Protein AF-A0A383C4D0-F1 (afdb_monomer)

Organism: NCBI:txid408172

Nearest PDB structures (foldseek):
  2gq2-assembly1_B  TM=6.199E-01  e=1.833E+00  Mycobacterium tuberculosis H37Rv

Foldseek 3Di:
DQDFDDDVVCVVVVNVVVVVVLQVVLVVQLVVCVVVVVPVVSVVSDDPRDDDDDDDDDDLLVLLVLQLVQLDQLHQQVSNVVSLVVLVVVCVPCVVCCVSNVNHDPDDDPNPNSNVVVVVVVVVVCVVVVNDPPDD

InterPro domains:
  IPR003669 Thymidylate synthase ThyX [PF02511] (4-96)
  IPR036098 Thymidylate synthase ThyX superfamily [G3DSA:3.30.1360.170] (3-111)
  IPR036098 Thymidylate synthase ThyX superfamily [SSF69796] (3-110)

Radius of gyration: 20.34 Å; Cα contacts (8 Å, |Δi|>4): 99; chains: 1; bounding box: 48×46×49 Å

Solvent-accessible surface area (backbone atoms only — not comparable to full-atom values): 8061 Å² total; per-residue (Å²): 131,84,50,64,65,79,64,66,68,42,50,76,71,72,41,44,67,64,53,47,51,52,49,54,53,25,53,48,53,24,52,53,29,46,76,72,67,37,62,77,65,25,70,72,38,67,58,91,48,47,60,77,90,84,86,86,87,76,55,73,69,56,47,28,53,51,24,35,65,32,18,36,79,61,33,57,68,72,51,18,54,50,34,45,50,53,51,50,63,47,40,77,75,41,61,89,50,44,84,64,49,66,65,49,42,80,74,87,72,78,91,60,66,43,45,59,53,49,51,51,49,51,53,50,50,31,63,75,68,72,52,77,82,90,73,132

pLDDT: mean 88.24, std 13.43, range [40.94, 98.38]

Secondary structure (DSSP, 8-state):
---B---HHHHHTT-HHHHHHHHHHHHHHHHHHHHTT-TTGGGGSS-TTB---------HHHHHHHHHHHHSTTS-HHHHHHHHHHHHHHHTT-GGGHHHHTT-------SS-HHHHHHHHHHHHHHHHT------

Sequence (136 aa):
SLGYSVPEEIEEMGQGEVVQECFERAESLHSDLIKAGLVREAQYAPLFNHFIRWNMGMNLRELGHLTELRSQKAGHPKYRRTVQVMAKLYMDRHPEMEPILRFVDYNDYDQGITRAEQEARTARKSLATGVFDDMD

Mean predicted aligned error: 8.05 Å

Structure (mmCIF, N/CA/C/O 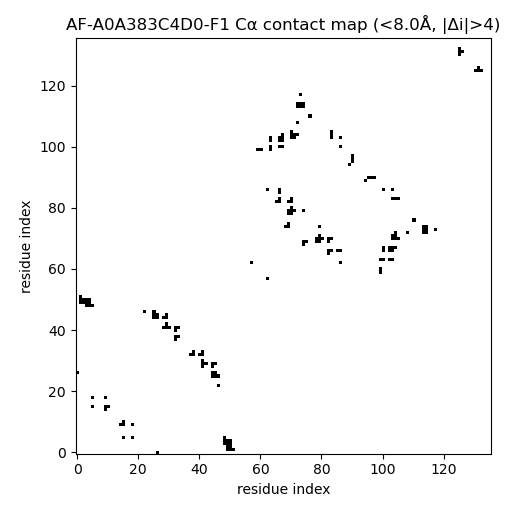backbone):
data_AF-A0A383C4D0-F1
#
_entry.id   AF-A0A383C4D0-F1
#
loop_
_atom_site.group_PDB
_atom_site.id
_atom_site.type_symbol
_atom_site.label_atom_id
_atom_site.label_alt_id
_atom_site.label_comp_id
_atom_site.label_asym_id
_atom_site.label_entity_id
_atom_site.label_seq_id
_atom_site.pdbx_PDB_ins_code
_atom_site.Cartn_x
_atom_site.Cartn_y
_atom_site.Cartn_z
_atom_site.occupancy
_atom_site.B_iso_or_equiv
_atom_site.auth_seq_id
_atom_site.auth_comp_id
_atom_site.auth_asym_id
_atom_site.auth_atom_id
_atom_site.pdbx_PDB_model_num
ATOM 1 N N . SER A 1 1 ? -11.497 -10.575 12.014 1.00 72.56 1 SER A N 1
ATOM 2 C CA . SER A 1 1 ? -10.609 -9.633 11.310 1.00 72.56 1 SER A CA 1
ATOM 3 C C . SER A 1 1 ? -9.913 -10.358 10.164 1.00 72.56 1 SER A C 1
ATOM 5 O O . SER A 1 1 ? -9.758 -11.571 10.257 1.00 72.56 1 SER A O 1
ATOM 7 N N . LEU A 1 2 ? -9.535 -9.668 9.079 1.00 82.94 2 LEU A N 1
ATOM 8 C CA . LEU A 1 2 ? -8.617 -10.225 8.067 1.00 82.94 2 LEU A CA 1
ATOM 9 C C . LEU A 1 2 ? -7.161 -10.237 8.563 1.00 82.94 2 LEU A C 1
ATOM 11 O O . LEU A 1 2 ? -6.304 -10.785 7.879 1.00 82.94 2 LEU A O 1
ATOM 15 N N . GLY A 1 3 ? -6.912 -9.663 9.744 1.00 92.31 3 GLY A N 1
ATOM 16 C CA . GLY A 1 3 ? -5.595 -9.429 10.313 1.00 92.31 3 GLY A CA 1
ATOM 17 C C . GLY A 1 3 ? -5.071 -8.039 9.959 1.00 92.31 3 GLY A C 1
ATOM 18 O O . GLY A 1 3 ? -5.727 -7.258 9.263 1.00 92.31 3 GLY A O 1
ATOM 19 N N . TYR A 1 4 ? -3.866 -7.755 10.431 1.00 93.81 4 TYR A N 1
ATOM 20 C CA . TYR A 1 4 ? -3.119 -6.537 10.155 1.00 93.81 4 TYR A CA 1
ATOM 21 C C . TYR A 1 4 ? -1.625 -6.856 10.055 1.00 93.81 4 TYR A C 1
ATOM 23 O O . TYR A 1 4 ? -1.177 -7.931 10.449 1.00 93.81 4 TYR A O 1
ATOM 31 N N . SER A 1 5 ? -0.846 -5.924 9.513 1.00 90.12 5 SER A N 1
ATOM 32 C CA . SER A 1 5 ? 0.619 -6.021 9.495 1.00 90.12 5 SER A CA 1
ATOM 33 C C . SER A 1 5 ? 1.249 -5.027 10.461 1.00 90.12 5 SER A C 1
ATOM 35 O O . SER A 1 5 ? 0.898 -3.849 10.406 1.00 90.12 5 SER A O 1
ATOM 37 N N . VAL A 1 6 ? 2.232 -5.453 11.245 1.00 88.94 6 VAL A N 1
ATOM 38 C CA . VAL A 1 6 ? 3.100 -4.565 12.032 1.00 88.94 6 VAL A CA 1
ATOM 39 C C . VAL A 1 6 ? 4.486 -4.560 11.371 1.00 88.94 6 VAL A C 1
ATOM 41 O O . VAL A 1 6 ? 4.969 -5.640 11.033 1.00 88.94 6 VAL A O 1
ATOM 44 N N . PRO A 1 7 ? 5.079 -3.388 11.069 1.00 85.12 7 PRO A N 1
ATOM 45 C CA . PRO A 1 7 ? 6.458 -3.311 10.582 1.00 85.12 7 PRO A CA 1
ATOM 46 C C . PRO A 1 7 ? 7.444 -3.879 11.613 1.00 85.12 7 PRO A C 1
ATOM 48 O O . PRO A 1 7 ? 7.247 -3.673 12.807 1.00 85.12 7 PRO A O 1
ATOM 51 N N . GLU A 1 8 ? 8.488 -4.572 11.162 1.00 84.94 8 GLU A N 1
ATOM 52 C CA . GLU A 1 8 ? 9.497 -5.186 12.045 1.00 84.94 8 GLU A CA 1
ATOM 53 C C . GLU A 1 8 ? 10.226 -4.127 12.882 1.00 84.94 8 GLU A C 1
ATOM 55 O O . GLU A 1 8 ? 10.497 -4.336 14.059 1.00 84.94 8 GLU A O 1
ATOM 60 N N . GLU A 1 9 ? 10.398 -2.930 12.326 1.00 86.06 9 GLU A N 1
ATOM 61 C CA . GLU A 1 9 ? 11.020 -1.782 12.980 1.00 86.06 9 GLU A CA 1
ATOM 62 C C . GLU A 1 9 ? 10.283 -1.367 14.271 1.00 86.06 9 GLU A C 1
ATOM 64 O O . GLU A 1 9 ? 10.887 -0.828 15.196 1.00 86.06 9 GLU A O 1
ATOM 69 N N . ILE A 1 10 ? 8.972 -1.632 14.373 1.00 89.56 10 ILE A N 1
ATOM 70 C CA . ILE A 1 10 ? 8.195 -1.381 15.599 1.00 89.56 10 ILE A CA 1
ATOM 71 C C . ILE A 1 10 ? 8.609 -2.341 16.719 1.00 89.56 10 ILE A C 1
ATOM 73 O O . ILE A 1 10 ? 8.705 -1.926 17.878 1.00 89.56 10 ILE A O 1
ATOM 77 N N . GLU A 1 11 ? 8.860 -3.605 16.376 1.00 89.00 11 GLU A N 1
ATOM 78 C CA . GLU A 1 11 ? 9.351 -4.611 17.319 1.00 89.00 11 GLU A CA 1
ATOM 79 C C . GLU A 1 11 ? 10.789 -4.300 17.735 1.00 89.00 11 GLU A C 1
ATOM 81 O O . GLU A 1 11 ? 11.107 -4.315 18.923 1.00 89.00 11 GLU A O 1
ATOM 86 N N . GLU A 1 12 ? 11.642 -3.912 16.784 1.00 90.69 12 GLU A N 1
ATOM 87 C CA . GLU A 1 12 ? 13.026 -3.502 17.053 1.00 90.69 12 GLU A CA 1
ATOM 88 C C . GLU A 1 12 ? 13.111 -2.300 18.007 1.00 90.69 12 GLU A C 1
ATOM 90 O O . GLU A 1 12 ? 14.024 -2.208 18.830 1.00 90.69 12 GLU A O 1
ATOM 95 N N . MET A 1 13 ? 12.134 -1.391 17.943 1.00 94.19 13 MET A N 1
ATOM 96 C CA . MET A 1 13 ? 12.009 -0.248 18.853 1.00 94.19 13 MET A CA 1
ATOM 97 C C . MET A 1 13 ? 11.342 -0.591 20.199 1.00 94.19 13 MET A C 1
ATOM 99 O O . MET A 1 13 ? 11.168 0.298 21.039 1.00 94.19 13 MET A O 1
ATOM 103 N N . GLY A 1 14 ? 10.941 -1.847 20.419 1.00 94.62 14 GLY A N 1
ATOM 104 C CA . GLY A 1 14 ? 10.277 -2.30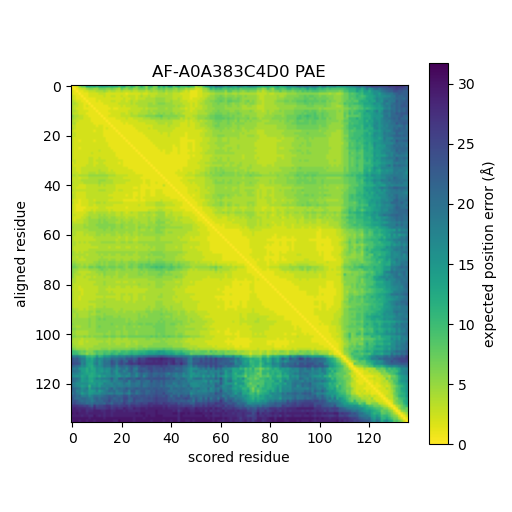1 21.643 1.00 94.62 14 GLY A CA 1
ATOM 105 C C . GLY A 1 14 ? 8.870 -1.727 21.835 1.00 94.62 14 GLY A C 1
ATOM 106 O O . GLY A 1 14 ? 8.415 -1.596 22.969 1.00 94.62 14 GLY A O 1
ATOM 107 N N . GLN A 1 15 ? 8.192 -1.334 20.751 1.00 95.94 15 GLN A N 1
ATOM 108 C CA . GLN A 1 15 ? 6.844 -0.747 20.779 1.00 95.94 15 GLN A CA 1
ATOM 109 C C . GLN A 1 15 ? 5.750 -1.728 20.320 1.00 95.94 15 GLN A C 1
ATOM 111 O O . GLN A 1 15 ? 4.597 -1.320 20.158 1.00 95.94 15 GLN A O 1
ATOM 116 N N . GLY A 1 16 ? 6.088 -3.008 20.125 1.00 94.62 16 GLY A N 1
ATOM 117 C CA . GLY A 1 16 ? 5.165 -4.050 19.660 1.00 94.62 16 GLY A CA 1
ATOM 118 C C . GLY A 1 16 ? 3.887 -4.137 20.496 1.00 94.62 16 GLY A C 1
ATOM 119 O O . GLY A 1 16 ? 2.791 -4.008 19.954 1.00 94.62 16 GLY A O 1
ATOM 120 N N . GLU A 1 17 ? 4.015 -4.234 21.824 1.00 95.44 17 GLU A N 1
ATOM 121 C CA . GLU A 1 17 ? 2.868 -4.337 22.742 1.00 95.44 17 GLU A CA 1
ATOM 122 C C . GLU A 1 17 ? 1.938 -3.114 22.676 1.00 95.44 17 GLU A C 1
ATOM 124 O O . GLU A 1 17 ? 0.718 -3.258 22.624 1.00 95.44 17 GLU A O 1
ATOM 129 N N . VAL A 1 18 ? 2.499 -1.901 22.607 1.00 95.88 18 VAL A N 1
ATOM 130 C CA . VAL A 1 18 ? 1.722 -0.649 22.521 1.00 95.88 18 VAL A CA 1
ATOM 131 C C . VAL A 1 18 ? 0.935 -0.585 21.214 1.00 95.88 18 VAL A C 1
ATOM 133 O O . VAL A 1 18 ? -0.235 -0.192 21.182 1.00 95.88 18 VAL A O 1
ATOM 136 N N . VAL A 1 19 ? 1.573 -0.977 20.112 1.00 95.31 19 VAL A N 1
ATOM 137 C CA . VAL A 1 19 ? 0.924 -1.021 18.802 1.00 95.31 19 VAL A CA 1
ATOM 138 C C . VAL A 1 19 ? -0.140 -2.116 18.770 1.00 95.31 19 VAL A C 1
ATOM 140 O O . VAL A 1 19 ? -1.229 -1.881 18.246 1.00 95.31 19 VAL A O 1
ATOM 143 N N . GLN A 1 20 ? 0.124 -3.274 19.371 1.00 94.81 20 GLN A N 1
ATOM 144 C CA . GLN A 1 20 ? -0.853 -4.347 19.503 1.00 94.81 20 GLN A CA 1
ATOM 145 C C . GLN A 1 20 ? -2.093 -3.893 20.288 1.00 94.81 20 GLN A C 1
ATOM 147 O O . GLN A 1 20 ? -3.208 -4.088 19.805 1.00 94.81 20 GLN A O 1
ATOM 152 N N . GLU A 1 21 ? -1.923 -3.203 21.420 1.00 96.69 21 GLU A N 1
ATOM 153 C CA . GLU A 1 21 ? -3.041 -2.643 22.192 1.00 96.69 21 GLU A CA 1
ATOM 154 C C . GLU A 1 21 ? -3.901 -1.693 21.333 1.00 96.69 21 GLU A C 1
ATOM 156 O O . GLU A 1 21 ? -5.134 -1.716 21.394 1.00 96.69 21 GLU A O 1
ATOM 161 N N . CYS A 1 22 ? -3.275 -0.880 2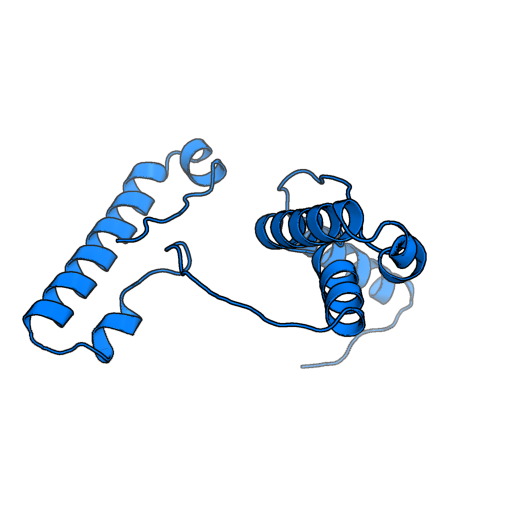0.471 1.00 96.62 22 CYS A N 1
ATOM 162 C CA . CYS A 1 22 ? -4.002 -0.012 19.540 1.00 96.62 22 CYS A CA 1
ATOM 163 C C . CYS A 1 22 ? -4.908 -0.809 18.586 1.00 96.62 22 CYS A C 1
ATOM 165 O O . CYS A 1 22 ? -6.050 -0.402 18.347 1.00 96.62 22 CYS A O 1
ATOM 167 N N . PHE A 1 23 ? -4.428 -1.936 18.050 1.00 96.38 23 PHE A N 1
ATOM 168 C CA . PHE A 1 23 ? -5.238 -2.807 17.194 1.00 96.38 23 PHE A CA 1
ATOM 169 C C . PHE A 1 23 ? -6.371 -3.473 17.970 1.00 96.38 23 PHE A C 1
ATOM 171 O O . PHE A 1 23 ? -7.510 -3.440 17.510 1.00 96.38 23 PHE A O 1
ATOM 178 N N . GLU A 1 24 ? -6.097 -4.007 19.161 1.00 96.12 24 GLU A N 1
ATOM 179 C CA . GLU A 1 24 ? -7.112 -4.645 20.009 1.00 96.12 24 GLU A CA 1
ATOM 180 C C . GLU A 1 24 ? -8.256 -3.676 20.339 1.00 96.12 24 GLU A C 1
ATOM 182 O O . GLU A 1 24 ? -9.437 -4.021 20.236 1.00 96.12 24 GLU A O 1
ATOM 187 N N . ARG A 1 25 ? -7.923 -2.419 20.648 1.00 97.56 25 ARG A N 1
ATOM 188 C CA . ARG A 1 25 ? -8.911 -1.361 20.894 1.00 97.56 25 ARG A CA 1
ATOM 189 C C . ARG A 1 25 ? -9.724 -1.018 19.648 1.00 97.56 25 ARG A C 1
ATOM 191 O O . ARG A 1 25 ? -10.940 -0.849 19.750 1.00 97.56 25 ARG A O 1
ATOM 198 N N . ALA A 1 26 ? -9.082 -0.931 18.484 1.00 97.06 26 ALA A N 1
ATOM 199 C CA . ALA A 1 26 ? -9.764 -0.671 17.217 1.00 97.06 26 ALA A CA 1
ATOM 200 C C . ALA A 1 26 ? -10.721 -1.815 16.835 1.00 97.06 26 ALA A C 1
ATOM 202 O O . ALA A 1 26 ? -11.862 -1.568 16.437 1.00 97.06 26 ALA A O 1
ATOM 203 N N . GLU A 1 27 ? -10.292 -3.068 17.002 1.00 96.56 27 GLU A N 1
ATOM 204 C CA . GLU A 1 27 ? -11.114 -4.247 16.723 1.00 96.56 27 GLU A CA 1
ATOM 205 C C . GLU A 1 27 ? -12.284 -4.381 17.708 1.00 96.56 27 GLU A C 1
ATOM 207 O O . GLU A 1 27 ? -13.400 -4.715 17.295 1.00 96.56 27 GLU A O 1
ATOM 212 N N . SER A 1 28 ? -12.062 -4.063 18.987 1.00 97.38 28 SER A N 1
ATOM 213 C CA . SER A 1 28 ? -13.117 -4.013 20.004 1.00 97.38 28 SER A CA 1
ATOM 214 C C . SER A 1 28 ? -14.181 -2.967 19.656 1.00 97.38 28 SER A C 1
ATOM 216 O O . SER A 1 28 ? -15.365 -3.299 19.559 1.00 97.38 28 SER A O 1
ATOM 218 N N . LEU A 1 29 ? -13.762 -1.735 19.336 1.00 97.88 29 LEU A N 1
ATOM 219 C CA . LEU A 1 29 ? -14.667 -0.664 18.911 1.00 97.88 29 LEU A CA 1
ATOM 220 C C . LEU A 1 29 ? -15.472 -1.058 17.667 1.00 97.88 29 LEU A C 1
ATOM 222 O O . LEU A 1 29 ? -16.690 -0.884 17.636 1.00 97.88 29 LEU A O 1
ATOM 226 N N . HIS A 1 30 ? -14.810 -1.620 16.651 1.00 97.12 30 HIS A N 1
ATOM 227 C CA . HIS A 1 30 ? -15.490 -2.128 15.461 1.00 97.12 30 HIS A CA 1
ATOM 228 C C . HIS A 1 30 ? -16.559 -3.165 15.841 1.00 97.12 30 HIS A C 1
ATOM 230 O O . HIS A 1 30 ? -17.699 -3.083 15.385 1.00 97.12 30 HIS A O 1
ATOM 236 N N . SER A 1 31 ? -16.208 -4.143 16.682 1.00 96.88 31 SER A N 1
ATOM 237 C CA . SER A 1 31 ? -17.122 -5.195 17.144 1.00 96.88 31 SER A CA 1
ATOM 238 C C . SER A 1 31 ? -18.348 -4.623 17.858 1.00 96.88 31 SER A C 1
ATOM 240 O O . SER A 1 31 ? -19.474 -5.040 17.580 1.00 96.88 31 SER A O 1
ATOM 242 N N . ASP A 1 32 ? -18.159 -3.636 18.730 1.00 98.25 32 ASP A N 1
ATOM 243 C CA . ASP A 1 32 ? -19.251 -3.028 19.490 1.00 98.25 32 ASP A CA 1
ATOM 244 C C . ASP A 1 32 ? -20.181 -2.186 18.609 1.00 98.25 32 ASP A C 1
ATOM 246 O O . ASP A 1 32 ? -21.403 -2.284 18.747 1.00 98.25 32 ASP A O 1
ATOM 250 N N . LEU A 1 33 ? -19.640 -1.451 17.631 1.00 98.31 33 LEU A N 1
ATOM 251 C CA . LEU A 1 33 ? -20.445 -0.740 16.631 1.00 98.31 33 LEU A CA 1
ATOM 252 C C . LEU A 1 33 ? -21.291 -1.711 15.794 1.00 98.31 33 LEU A C 1
ATOM 254 O O . LEU A 1 33 ? -22.479 -1.466 15.577 1.00 98.31 33 LEU A O 1
ATOM 258 N N . ILE A 1 34 ? -20.722 -2.851 15.386 1.00 97.94 34 ILE A N 1
ATOM 259 C CA . ILE A 1 34 ? -21.463 -3.898 14.667 1.00 97.94 34 ILE A CA 1
ATOM 260 C C . ILE A 1 34 ? -22.600 -4.465 15.527 1.00 97.94 34 ILE A C 1
ATOM 262 O O . ILE A 1 34 ? -23.727 -4.570 15.041 1.00 97.94 34 ILE A O 1
ATOM 266 N N . LYS A 1 35 ? -22.345 -4.793 16.802 1.00 98.06 35 LYS A N 1
ATOM 267 C CA . LYS A 1 35 ? -23.381 -5.298 17.727 1.00 98.06 35 LYS A CA 1
ATOM 268 C C . LYS A 1 35 ? -24.505 -4.283 17.954 1.00 98.06 35 LYS A C 1
ATOM 270 O O . LYS A 1 35 ? -25.653 -4.682 18.120 1.00 98.06 35 LYS A O 1
ATOM 275 N N . ALA A 1 36 ? -24.185 -2.990 17.934 1.00 98.31 36 ALA A N 1
ATOM 276 C CA . ALA A 1 36 ? -25.155 -1.902 18.048 1.00 98.31 36 ALA A CA 1
ATOM 277 C C . ALA A 1 36 ? -25.949 -1.636 16.750 1.00 98.31 36 ALA A C 1
ATOM 279 O O . ALA A 1 36 ? -26.815 -0.764 16.733 1.00 98.31 36 ALA A O 1
ATOM 280 N N . GLY A 1 37 ? -25.670 -2.358 15.657 1.00 98.38 37 GLY A N 1
ATOM 281 C CA . GLY A 1 37 ? -26.315 -2.161 14.355 1.00 98.38 37 GLY A CA 1
ATOM 282 C C . GLY A 1 37 ? -25.745 -0.997 13.531 1.00 98.38 37 GLY A C 1
ATOM 283 O O . GLY A 1 37 ? -26.268 -0.699 12.457 1.00 98.38 37 GLY A O 1
ATOM 284 N N . LEU A 1 38 ? -24.657 -0.368 13.985 1.00 98.31 38 LEU A N 1
ATOM 285 C CA . LEU A 1 38 ? -23.997 0.782 13.354 1.00 98.31 38 LEU A CA 1
ATOM 286 C C . LEU A 1 38 ? -22.980 0.330 12.293 1.00 98.31 38 LEU A C 1
ATOM 288 O O . LEU A 1 38 ? -21.777 0.580 12.376 1.00 98.31 38 LEU A O 1
ATOM 292 N N . VAL A 1 39 ? -23.461 -0.417 11.296 1.00 97.12 39 VAL A N 1
ATOM 293 C CA . VAL A 1 39 ? -22.608 -1.108 10.311 1.00 97.12 39 VAL A CA 1
ATOM 294 C C . VAL A 1 39 ? -21.839 -0.140 9.404 1.00 97.12 39 VAL A C 1
ATOM 296 O O . VAL A 1 39 ? -20.732 -0.451 8.966 1.00 97.12 39 VAL A O 1
ATOM 299 N N . ARG A 1 40 ? -22.401 1.033 9.090 1.00 97.25 40 ARG A N 1
ATOM 300 C CA . ARG A 1 40 ? -21.729 2.017 8.222 1.00 97.25 40 ARG A CA 1
ATOM 301 C C . ARG A 1 40 ? -20.624 2.743 8.978 1.00 97.25 40 ARG A C 1
ATOM 303 O O . ARG A 1 40 ? -19.541 2.939 8.444 1.00 97.25 40 ARG A O 1
ATOM 310 N N . GLU A 1 41 ? -20.894 3.074 10.227 1.00 97.75 41 GLU A N 1
ATOM 311 C CA . GLU A 1 41 ? -20.005 3.775 11.140 1.00 97.75 41 GLU A CA 1
ATOM 312 C C . GLU A 1 41 ? -18.841 2.877 11.571 1.00 97.75 41 GLU A C 1
ATOM 314 O O . GLU A 1 41 ? -17.711 3.346 11.686 1.00 97.75 41 GLU A O 1
ATOM 319 N N . ALA A 1 42 ? -19.084 1.568 11.721 1.00 96.94 42 ALA A N 1
ATOM 320 C CA . ALA A 1 42 ? -18.051 0.586 12.046 1.00 96.94 42 ALA A CA 1
ATOM 321 C C . ALA A 1 42 ? -16.867 0.606 11.065 1.00 96.94 42 ALA A C 1
ATOM 323 O O . ALA A 1 42 ? -15.743 0.319 11.467 1.00 96.94 42 ALA A O 1
ATOM 324 N N . GLN A 1 43 ? -17.075 1.012 9.806 1.00 94.00 43 GLN A N 1
ATOM 325 C CA . GLN A 1 43 ? -16.009 1.113 8.799 1.00 94.00 43 GLN A CA 1
ATOM 326 C C . GLN A 1 43 ? -14.938 2.164 9.131 1.00 94.00 43 GLN A C 1
ATOM 328 O O . GLN A 1 43 ? -13.861 2.119 8.545 1.00 94.00 43 GLN A O 1
ATOM 333 N N . TYR A 1 44 ? -15.201 3.080 10.069 1.00 95.25 44 TYR A N 1
ATOM 334 C CA . TYR A 1 44 ? -14.233 4.086 10.517 1.00 95.25 44 TYR A CA 1
ATOM 335 C C . TYR A 1 44 ? -13.330 3.611 11.664 1.00 95.25 44 TYR A C 1
ATOM 337 O O . TYR A 1 44 ? -12.384 4.311 12.015 1.00 95.25 44 TYR A O 1
ATOM 345 N N . ALA A 1 45 ? -13.608 2.450 12.262 1.00 95.88 45 ALA A N 1
ATOM 346 C CA . ALA A 1 45 ? -12.818 1.916 13.371 1.00 95.88 45 ALA A CA 1
ATOM 347 C C . ALA A 1 45 ? -11.485 1.246 12.955 1.00 95.88 45 ALA A C 1
ATOM 349 O O . ALA A 1 45 ? -10.504 1.411 13.682 1.00 95.88 45 ALA A O 1
ATOM 350 N N . PRO A 1 46 ? -11.386 0.498 11.832 1.00 94.69 46 PRO A N 1
ATOM 351 C CA . PRO A 1 46 ? -10.140 -0.155 11.440 1.00 94.69 46 PRO A CA 1
ATOM 352 C C . PRO A 1 46 ? -9.001 0.833 11.151 1.00 94.69 46 PRO A C 1
ATOM 354 O O . PRO A 1 46 ? -9.161 1.823 10.444 1.00 94.69 46 PRO A O 1
ATOM 357 N N . LEU A 1 47 ? -7.810 0.504 11.647 1.00 94.94 47 LEU A N 1
ATOM 358 C CA . LEU A 1 47 ? -6.557 1.216 11.373 1.00 94.94 47 LEU A CA 1
ATOM 359 C C . LEU A 1 47 ? -5.985 0.880 9.984 1.00 94.94 47 LEU A C 1
ATOM 361 O O . LEU A 1 47 ? -6.225 -0.209 9.464 1.00 94.94 47 LEU A O 1
ATOM 365 N N . PHE A 1 48 ? -5.134 1.762 9.444 1.00 90.50 48 PHE A N 1
ATOM 366 C CA . PHE A 1 48 ? -4.505 1.649 8.111 1.00 90.50 48 PHE A CA 1
ATOM 367 C C . PHE A 1 48 ? -3.810 0.316 7.811 1.00 90.50 48 PHE A C 1
ATOM 369 O O . PHE A 1 48 ? -3.720 -0.097 6.658 1.00 90.50 48 PHE A O 1
ATOM 376 N N . ASN A 1 49 ? -3.297 -0.349 8.839 1.00 91.75 49 ASN A N 1
ATOM 377 C CA . ASN A 1 49 ? -2.518 -1.570 8.695 1.00 91.75 49 ASN A CA 1
ATOM 378 C C . ASN A 1 49 ? -3.376 -2.843 8.652 1.00 91.75 49 ASN A C 1
ATOM 380 O O . ASN A 1 49 ? -2.814 -3.920 8.446 1.00 91.75 49 ASN A O 1
ATOM 384 N N . HIS A 1 50 ? -4.699 -2.738 8.833 1.00 94.25 50 HIS A N 1
ATOM 385 C CA . HIS A 1 50 ? -5.613 -3.858 8.621 1.00 94.25 50 H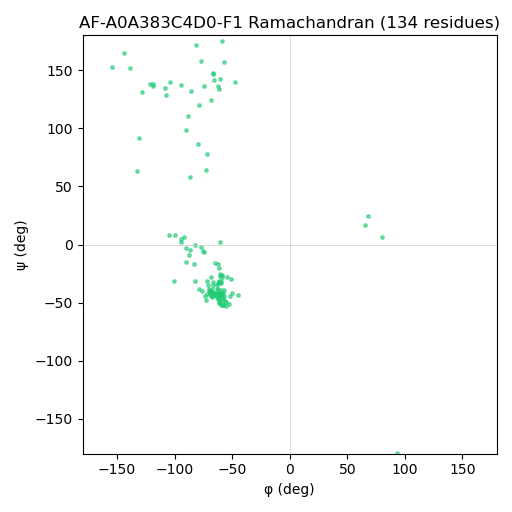IS A CA 1
ATOM 386 C C . HIS A 1 50 ? -5.638 -4.271 7.154 1.00 94.25 50 HIS A C 1
ATOM 388 O O . HIS A 1 50 ? -5.615 -3.444 6.241 1.00 94.25 50 HIS A O 1
ATOM 394 N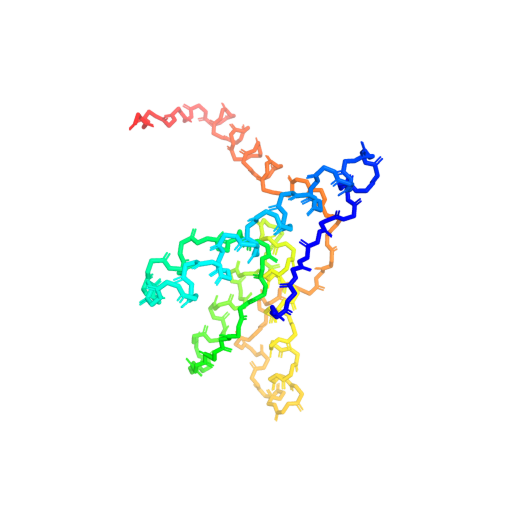 N . PHE A 1 51 ? -5.719 -5.576 6.920 1.00 92.75 51 PHE A N 1
ATOM 395 C CA . PHE A 1 51 ? -5.807 -6.102 5.571 1.00 92.75 51 PHE A CA 1
ATOM 396 C C . PHE A 1 51 ? -7.194 -5.869 4.979 1.00 92.75 51 PHE A C 1
ATOM 398 O O . PHE A 1 51 ? -8.221 -6.136 5.602 1.00 92.75 51 PHE A O 1
ATOM 405 N N . ILE A 1 52 ? -7.206 -5.439 3.720 1.00 91.25 52 ILE A N 1
ATOM 406 C CA . ILE A 1 52 ? -8.403 -5.314 2.898 1.00 91.25 52 ILE A CA 1
ATOM 407 C C . ILE A 1 52 ? -8.274 -6.222 1.678 1.00 91.25 52 ILE A C 1
ATOM 409 O O . ILE A 1 52 ? -7.216 -6.308 1.053 1.00 91.25 52 ILE A O 1
ATOM 413 N N . ARG A 1 53 ? -9.365 -6.910 1.329 1.00 92.56 53 ARG A N 1
ATOM 414 C CA . ARG A 1 53 ? -9.464 -7.633 0.058 1.00 92.56 53 ARG A CA 1
ATOM 415 C C . ARG A 1 53 ? -9.945 -6.677 -1.016 1.00 92.56 53 ARG A C 1
ATOM 417 O O . ARG A 1 53 ? -10.946 -5.991 -0.834 1.00 92.56 53 ARG A O 1
ATOM 424 N N . TRP A 1 54 ? -9.262 -6.686 -2.144 1.00 93.00 54 TRP A N 1
ATOM 425 C CA . TRP A 1 54 ? -9.610 -5.880 -3.298 1.00 93.00 54 TRP A CA 1
ATOM 426 C C . TRP A 1 54 ? -9.427 -6.705 -4.565 1.00 93.00 54 TRP A C 1
ATOM 428 O O . TRP A 1 54 ? -8.612 -7.623 -4.612 1.00 93.00 54 TRP A O 1
ATOM 438 N N . ASN A 1 55 ? -10.204 -6.357 -5.584 1.00 96.19 55 ASN A N 1
ATOM 439 C CA . ASN A 1 55 ? -10.040 -6.855 -6.939 1.00 96.19 55 ASN A CA 1
ATOM 440 C C . ASN A 1 55 ? -9.826 -5.652 -7.851 1.00 96.19 55 ASN A C 1
ATOM 442 O O . ASN A 1 55 ? -10.512 -4.640 -7.713 1.00 96.19 55 ASN A O 1
ATOM 446 N N . MET A 1 56 ? -8.899 -5.774 -8.794 1.00 94.75 56 MET A N 1
ATOM 447 C CA . MET A 1 56 ? -8.676 -4.780 -9.839 1.00 94.75 56 MET A CA 1
ATOM 448 C C . MET A 1 56 ? -8.679 -5.473 -11.195 1.00 94.75 56 MET A C 1
ATOM 450 O O . MET A 1 56 ? -7.999 -6.480 -11.383 1.00 94.75 56 MET A O 1
ATOM 454 N N . GLY A 1 57 ? -9.440 -4.915 -12.131 1.00 96.12 57 GLY A N 1
ATOM 455 C CA . GLY A 1 57 ? -9.339 -5.228 -13.551 1.00 96.12 57 GLY A CA 1
ATOM 456 C C . GLY A 1 57 ? -8.613 -4.091 -14.255 1.00 96.12 57 GLY A C 1
ATOM 457 O O . GLY A 1 57 ? -8.839 -2.929 -13.925 1.00 96.12 57 GLY A O 1
ATOM 458 N N . MET A 1 58 ? -7.735 -4.425 -15.195 1.00 97.00 58 MET A N 1
ATOM 459 C CA . MET A 1 58 ? -7.024 -3.446 -16.010 1.00 97.00 58 MET A CA 1
ATOM 460 C C . MET A 1 58 ? -6.616 -4.060 -17.347 1.00 97.00 58 MET A C 1
ATOM 462 O O . MET A 1 58 ? -6.420 -5.274 -17.445 1.00 97.00 58 MET A O 1
ATOM 466 N N . ASN A 1 59 ? -6.480 -3.227 -18.373 1.00 97.25 59 ASN A N 1
ATOM 467 C CA . ASN A 1 59 ? -5.872 -3.624 -19.637 1.00 97.25 59 ASN A CA 1
ATOM 468 C C . ASN A 1 59 ? -4.332 -3.584 -19.552 1.00 97.25 59 ASN A C 1
ATOM 470 O O . ASN A 1 59 ? -3.746 -3.101 -18.584 1.00 97.25 59 ASN A O 1
ATOM 474 N N . LEU A 1 60 ? -3.654 -4.081 -20.589 1.00 97.12 60 LEU A N 1
ATOM 475 C CA . LEU A 1 60 ? -2.191 -4.167 -20.614 1.00 97.12 60 LEU A CA 1
ATOM 476 C C . LEU A 1 60 ? -1.493 -2.798 -20.550 1.00 97.12 60 LEU A C 1
ATOM 478 O O . LEU A 1 60 ? -0.443 -2.664 -19.92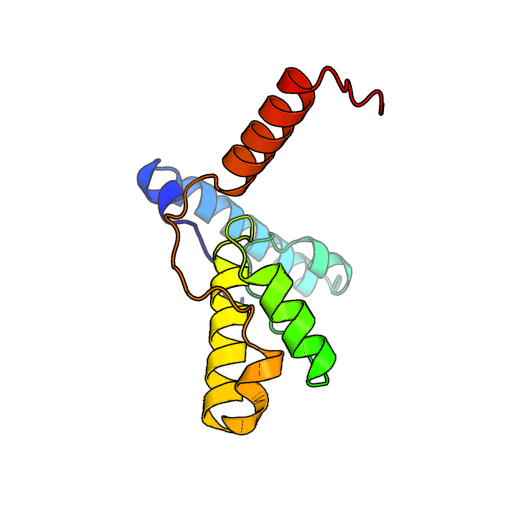7 1.00 97.12 60 LEU A O 1
ATOM 482 N N . ARG A 1 61 ? -2.078 -1.762 -21.160 1.00 96.94 61 ARG A N 1
ATOM 483 C CA . ARG A 1 61 ? -1.511 -0.408 -21.115 1.00 96.94 61 ARG A CA 1
ATOM 484 C C . ARG A 1 61 ? -1.559 0.159 -19.696 1.00 96.94 61 ARG A C 1
ATOM 486 O O . ARG A 1 61 ? -0.592 0.767 -19.246 1.00 96.94 61 ARG A O 1
ATOM 493 N N . GLU A 1 62 ? -2.672 -0.052 -19.002 1.00 97.94 62 GLU A N 1
ATOM 494 C CA . GLU A 1 62 ? -2.844 0.328 -17.598 1.00 97.94 62 GLU A CA 1
ATOM 495 C C . GLU A 1 62 ? -1.897 -0.454 -16.687 1.00 97.94 62 GLU A C 1
ATOM 497 O O . GLU A 1 62 ? -1.277 0.150 -15.813 1.00 97.94 62 GLU A O 1
ATOM 502 N N . LEU A 1 63 ? -1.727 -1.762 -16.928 1.00 97.88 63 LEU A N 1
ATOM 503 C CA . LEU A 1 63 ? -0.761 -2.585 -16.201 1.00 97.88 63 LEU A CA 1
ATOM 504 C C . LEU A 1 63 ? 0.652 -2.026 -16.352 1.00 97.88 63 LEU A C 1
ATOM 506 O O . LEU A 1 63 ? 1.296 -1.770 -15.339 1.00 97.88 63 LEU A O 1
ATOM 510 N N . GLY A 1 64 ? 1.098 -1.775 -17.589 1.00 97.75 64 GLY A N 1
ATOM 511 C CA . GLY A 1 64 ? 2.424 -1.215 -17.853 1.00 97.75 64 GLY A CA 1
ATOM 512 C C . GLY A 1 64 ? 2.653 0.093 -17.103 1.00 97.75 64 GLY A C 1
ATOM 513 O O . GLY A 1 64 ? 3.621 0.207 -16.352 1.00 97.75 64 GLY A O 1
ATOM 514 N N . HIS A 1 65 ? 1.701 1.026 -17.197 1.00 97.19 65 HIS A N 1
ATOM 515 C CA . HIS A 1 65 ? 1.781 2.306 -16.497 1.00 97.19 65 HIS A CA 1
ATOM 516 C C . HIS A 1 65 ? 1.810 2.157 -14.967 1.00 97.19 65 HIS A C 1
ATOM 518 O O . HIS A 1 65 ? 2.628 2.785 -14.291 1.00 97.19 65 HIS A O 1
ATOM 524 N N . LEU A 1 66 ? 0.940 1.312 -14.403 1.00 97.25 66 LEU A N 1
ATOM 525 C CA . LEU A 1 66 ? 0.890 1.059 -12.964 1.00 97.25 66 LEU A CA 1
ATOM 526 C C . LEU A 1 66 ? 2.210 0.468 -12.470 1.00 97.25 66 LEU A C 1
ATOM 528 O O . LEU A 1 66 ? 2.759 0.937 -11.471 1.00 97.25 66 LEU A O 1
ATOM 532 N N . THR A 1 67 ? 2.703 -0.563 -13.155 1.00 96.88 67 THR A N 1
ATOM 533 C CA . THR A 1 67 ? 3.915 -1.267 -12.747 1.00 96.88 67 THR A CA 1
ATOM 534 C C . THR A 1 67 ? 5.134 -0.366 -12.862 1.00 96.88 67 THR A C 1
ATOM 536 O O . THR A 1 67 ? 5.901 -0.314 -11.910 1.00 96.88 67 THR A O 1
ATOM 539 N N . GLU A 1 68 ? 5.247 0.428 -13.933 1.00 96.00 68 GLU A N 1
ATOM 540 C CA . GLU A 1 68 ? 6.332 1.393 -14.115 1.00 96.00 68 GLU A CA 1
ATOM 541 C C . GLU A 1 68 ? 6.361 2.420 -12.981 1.00 96.00 68 GLU A C 1
ATOM 543 O O . GLU A 1 68 ? 7.407 2.617 -12.373 1.00 96.00 68 GLU A O 1
ATOM 548 N N . LEU A 1 69 ? 5.229 3.042 -12.632 1.00 94.75 69 LEU A N 1
ATOM 549 C CA . LEU A 1 69 ? 5.199 4.067 -11.583 1.00 94.75 69 LEU A CA 1
ATOM 550 C C . LEU A 1 69 ? 5.420 3.501 -10.178 1.00 94.75 69 LEU A C 1
ATOM 552 O O . LEU A 1 69 ? 6.062 4.135 -9.339 1.00 94.75 69 LEU A O 1
ATOM 556 N N . ARG A 1 70 ? 4.837 2.337 -9.879 1.00 94.94 70 ARG A N 1
ATOM 557 C CA . ARG A 1 70 ? 4.783 1.807 -8.508 1.00 94.94 70 ARG A CA 1
ATOM 558 C C . ARG A 1 70 ? 5.966 0.927 -8.144 1.00 94.94 70 ARG A C 1
ATOM 560 O O . ARG A 1 70 ? 6.152 0.696 -6.954 1.00 94.94 70 ARG A O 1
ATOM 567 N N . SER A 1 71 ? 6.757 0.465 -9.112 1.00 95.44 71 SER A N 1
ATOM 568 C CA . SER A 1 71 ? 7.962 -0.326 -8.846 1.00 95.44 71 SER A CA 1
ATOM 569 C C . SER A 1 71 ? 9.192 0.524 -8.517 1.00 95.44 71 SER A C 1
ATOM 571 O O . SER A 1 71 ? 10.157 -0.009 -7.975 1.00 95.44 71 SER A O 1
ATOM 573 N N . GLN A 1 72 ? 9.165 1.828 -8.820 1.00 92.31 72 GLN A N 1
ATOM 574 C CA . GLN A 1 72 ? 10.304 2.742 -8.656 1.00 92.31 72 GLN A CA 1
ATOM 575 C C . GLN A 1 72 ? 10.840 2.792 -7.221 1.00 92.31 72 GLN A C 1
ATOM 577 O O . GLN A 1 72 ? 10.094 2.569 -6.267 1.00 92.31 72 GLN A O 1
ATOM 582 N N . LYS A 1 73 ? 12.110 3.196 -7.057 1.00 89.06 73 LYS A N 1
ATOM 583 C CA . LYS A 1 73 ? 12.785 3.317 -5.748 1.00 89.06 73 LYS A CA 1
ATOM 584 C C . LYS A 1 73 ? 12.001 4.104 -4.690 1.00 89.06 73 LYS A C 1
ATOM 586 O O . LYS A 1 73 ? 11.960 3.682 -3.540 1.00 89.06 73 LYS A O 1
ATOM 591 N N . ALA A 1 74 ? 11.367 5.218 -5.060 1.00 83.88 74 ALA A N 1
ATOM 592 C CA . ALA A 1 74 ? 10.545 6.020 -4.140 1.00 83.88 74 ALA A CA 1
ATOM 593 C C . ALA A 1 74 ? 9.180 5.402 -3.796 1.00 83.88 74 ALA A C 1
ATOM 595 O O . ALA A 1 74 ? 8.440 5.954 -2.981 1.00 83.88 74 ALA A O 1
ATOM 596 N N . GLY A 1 75 ? 8.807 4.295 -4.438 1.00 83.94 75 GLY A N 1
ATOM 597 C CA . GLY A 1 75 ? 7.576 3.583 -4.141 1.00 83.94 75 GLY A CA 1
ATOM 598 C C . GLY A 1 75 ? 7.610 2.963 -2.746 1.00 83.94 75 GLY A C 1
ATOM 599 O O . GLY A 1 75 ? 8.645 2.495 -2.277 1.00 83.94 75 GLY A O 1
ATOM 600 N N . HIS A 1 76 ? 6.451 2.907 -2.091 1.00 85.31 76 HIS A N 1
ATOM 601 C CA . HIS A 1 76 ? 6.322 2.195 -0.822 1.00 85.31 76 HIS A CA 1
ATOM 602 C C . HIS A 1 76 ? 6.643 0.697 -1.022 1.00 85.31 76 HIS A C 1
ATOM 604 O O . HIS A 1 76 ? 6.074 0.099 -1.945 1.00 85.31 76 HIS A O 1
ATOM 610 N N . PRO A 1 77 ? 7.457 0.053 -0.161 1.00 86.00 77 PRO A N 1
ATOM 611 C CA . PRO A 1 77 ? 7.928 -1.322 -0.370 1.00 86.00 77 PRO A CA 1
ATOM 612 C C . PRO A 1 77 ? 6.814 -2.338 -0.662 1.00 86.00 77 PRO A C 1
ATOM 614 O O . PRO A 1 77 ? 6.893 -3.103 -1.624 1.00 86.00 77 PRO A O 1
ATOM 617 N N . LYS A 1 78 ? 5.705 -2.280 0.091 1.00 85.88 78 LYS A N 1
ATOM 618 C CA . LYS A 1 78 ? 4.528 -3.144 -0.144 1.00 85.88 78 LYS A CA 1
ATOM 619 C C . LYS A 1 78 ? 3.917 -2.972 -1.542 1.00 85.88 78 LYS A C 1
ATOM 621 O O . LYS A 1 78 ? 3.528 -3.960 -2.165 1.00 85.88 78 LYS A O 1
ATOM 626 N N . TYR A 1 79 ? 3.849 -1.743 -2.059 1.00 90.69 79 TYR A N 1
ATOM 627 C CA . TYR A 1 79 ? 3.318 -1.490 -3.401 1.00 90.69 79 TYR A CA 1
ATOM 628 C C . TYR A 1 79 ? 4.282 -1.972 -4.477 1.00 90.69 79 TYR A C 1
ATOM 630 O O . TYR A 1 79 ? 3.832 -2.637 -5.407 1.00 90.69 79 TYR A O 1
ATOM 638 N N . ARG A 1 80 ? 5.589 -1.730 -4.306 1.00 93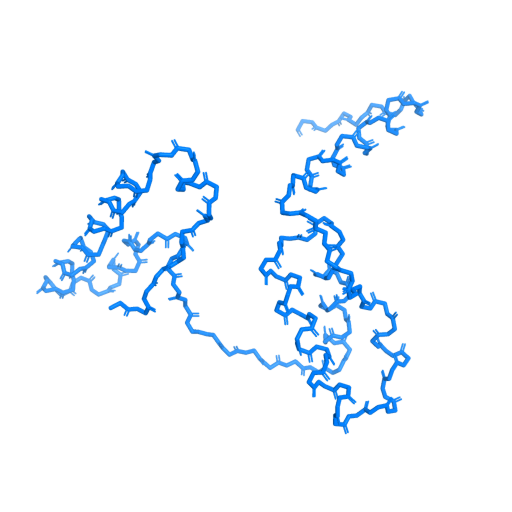.94 80 ARG A N 1
ATOM 639 C CA . ARG A 1 80 ? 6.632 -2.217 -5.221 1.00 93.94 80 ARG A CA 1
ATOM 640 C C . ARG A 1 80 ? 6.551 -3.731 -5.376 1.00 93.94 80 ARG A C 1
ATOM 642 O O . ARG A 1 80 ? 6.377 -4.225 -6.487 1.00 93.94 80 ARG A O 1
ATOM 649 N N . ARG A 1 81 ? 6.551 -4.457 -4.253 1.00 92.50 81 ARG A N 1
ATOM 650 C CA . ARG A 1 81 ? 6.451 -5.922 -4.247 1.00 92.50 81 ARG A CA 1
ATOM 651 C C . ARG A 1 81 ? 5.169 -6.411 -4.916 1.00 92.50 81 ARG A C 1
ATOM 653 O O . ARG A 1 81 ? 5.216 -7.349 -5.705 1.00 92.50 81 ARG A O 1
ATOM 660 N N . THR A 1 82 ? 4.038 -5.757 -4.648 1.00 94.81 82 THR A N 1
ATOM 661 C CA . THR A 1 82 ? 2.752 -6.113 -5.267 1.00 94.81 82 THR A CA 1
ATOM 662 C C . THR A 1 82 ? 2.818 -5.988 -6.789 1.00 94.81 82 THR A C 1
ATOM 664 O O . THR A 1 82 ? 2.518 -6.951 -7.493 1.00 94.81 82 THR A O 1
ATOM 667 N N . VAL A 1 83 ? 3.264 -4.844 -7.318 1.00 96.94 83 VAL A N 1
ATOM 668 C CA . VAL A 1 83 ? 3.284 -4.630 -8.774 1.00 96.94 83 VAL A CA 1
ATOM 669 C C . VAL A 1 83 ? 4.366 -5.444 -9.484 1.00 96.94 83 VAL A C 1
ATOM 671 O O . VAL A 1 83 ? 4.136 -5.908 -10.597 1.00 96.94 83 VAL A O 1
ATOM 674 N N . GLN A 1 84 ? 5.505 -5.705 -8.836 1.00 97.25 84 GLN A N 1
ATOM 675 C CA . GLN A 1 84 ? 6.528 -6.620 -9.351 1.00 97.25 84 GLN A CA 1
ATOM 676 C C . GLN A 1 84 ? 5.981 -8.048 -9.486 1.00 97.25 84 GLN A C 1
ATOM 678 O O . GLN A 1 84 ? 6.249 -8.719 -10.479 1.00 97.25 84 GLN A O 1
ATOM 683 N N . VAL A 1 85 ? 5.196 -8.518 -8.508 1.00 97.44 85 VAL A N 1
ATOM 684 C CA . VAL A 1 85 ? 4.539 -9.834 -8.572 1.00 97.44 85 VAL A CA 1
ATOM 685 C C . VAL A 1 85 ? 3.489 -9.864 -9.683 1.00 97.44 85 VAL A C 1
ATOM 687 O O . VAL A 1 85 ? 3.455 -10.826 -10.447 1.00 97.44 85 VAL A O 1
ATOM 690 N N . MET A 1 86 ? 2.682 -8.809 -9.831 1.00 97.38 86 MET A N 1
ATOM 691 C CA . MET A 1 86 ? 1.717 -8.698 -10.935 1.00 97.38 86 MET A CA 1
ATOM 692 C C . MET A 1 86 ? 2.404 -8.780 -12.305 1.00 97.38 86 MET A C 1
ATOM 694 O O . MET A 1 86 ? 1.948 -9.529 -13.166 1.00 97.38 86 MET A O 1
ATOM 698 N N . ALA A 1 87 ? 3.511 -8.054 -12.492 1.00 97.75 87 ALA A N 1
ATOM 699 C CA . ALA A 1 87 ? 4.270 -8.059 -13.739 1.00 97.75 87 ALA A CA 1
ATOM 700 C C . ALA A 1 87 ? 4.879 -9.439 -14.041 1.00 97.75 87 ALA A C 1
ATOM 702 O O . ALA A 1 87 ? 4.734 -9.924 -15.160 1.00 97.75 87 ALA A O 1
ATOM 703 N N . LYS A 1 88 ? 5.472 -10.111 -13.041 1.00 97.50 88 LYS A N 1
ATOM 704 C CA . LYS A 1 88 ? 6.004 -11.481 -13.182 1.00 97.50 88 LYS A CA 1
ATOM 705 C C . LYS A 1 88 ? 4.923 -12.465 -13.627 1.00 97.50 88 LYS A C 1
ATOM 707 O O . LYS A 1 88 ? 5.077 -13.114 -14.651 1.00 97.50 88 LYS A O 1
ATOM 712 N N . LEU A 1 89 ? 3.792 -12.493 -12.919 1.00 97.75 89 LEU A N 1
ATOM 713 C CA . LEU A 1 89 ? 2.679 -13.393 -13.241 1.00 97.75 89 LEU A CA 1
ATOM 714 C C . LEU A 1 89 ? 2.086 -13.138 -14.634 1.00 97.75 89 LEU A C 1
ATOM 716 O O . LEU A 1 89 ? 1.580 -14.066 -15.265 1.00 97.75 89 LEU A O 1
ATOM 720 N N . TYR A 1 90 ? 2.115 -11.889 -15.106 1.00 97.38 90 TYR A N 1
ATOM 721 C CA . TYR A 1 90 ? 1.686 -11.556 -16.461 1.00 97.38 90 TYR A CA 1
ATOM 722 C C . TYR A 1 90 ? 2.700 -12.038 -17.507 1.00 97.38 90 TYR A C 1
ATOM 724 O O . TYR A 1 90 ? 2.314 -12.703 -18.468 1.00 97.38 90 TYR A O 1
ATOM 732 N N . MET A 1 91 ? 3.988 -11.762 -17.290 1.00 97.56 91 MET A N 1
ATOM 733 C CA . MET A 1 91 ? 5.084 -12.178 -18.172 1.00 97.56 91 MET A CA 1
ATOM 734 C C . MET A 1 91 ? 5.216 -13.699 -18.288 1.00 97.56 91 MET A C 1
ATOM 736 O O . MET A 1 91 ? 5.514 -14.189 -19.373 1.00 97.56 91 MET A O 1
ATOM 740 N N . ASP A 1 92 ? 4.912 -14.448 -17.224 1.00 98.06 92 ASP A N 1
ATOM 741 C CA . ASP A 1 92 ? 4.887 -15.919 -17.245 1.00 98.06 92 ASP A CA 1
ATOM 742 C C . ASP A 1 92 ? 3.868 -16.478 -18.257 1.00 98.06 92 ASP A C 1
ATOM 744 O O . ASP A 1 92 ? 4.026 -17.593 -18.754 1.00 98.06 92 ASP A O 1
ATOM 748 N N . ARG A 1 93 ? 2.807 -15.718 -18.564 1.00 97.88 93 ARG A N 1
ATOM 749 C CA . ARG A 1 93 ? 1.766 -16.105 -19.533 1.00 97.88 93 ARG A CA 1
ATOM 750 C C . ARG A 1 93 ? 1.936 -15.458 -20.904 1.00 97.88 93 ARG A C 1
ATOM 752 O O . ARG A 1 93 ? 1.528 -16.061 -21.891 1.00 97.88 93 A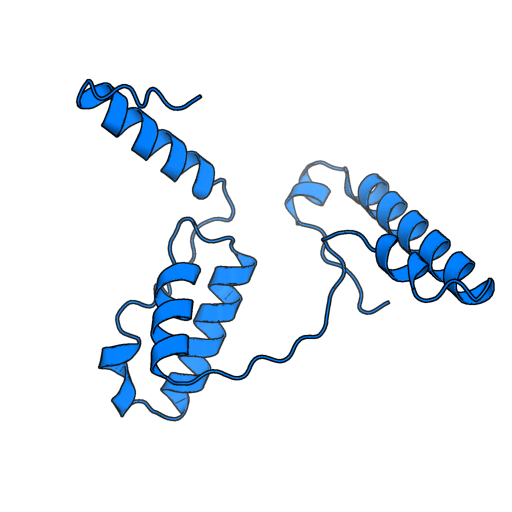RG A O 1
ATOM 759 N N . HIS A 1 94 ? 2.488 -14.247 -20.944 1.00 97.31 94 HIS A N 1
ATOM 760 C CA . HIS A 1 94 ? 2.577 -13.398 -22.135 1.00 97.31 94 HIS A CA 1
ATOM 761 C C . HIS A 1 94 ? 3.992 -12.827 -22.317 1.00 97.31 94 HIS A C 1
ATOM 763 O O . HIS A 1 94 ? 4.180 -11.607 -22.238 1.00 97.31 94 HIS A O 1
ATOM 769 N N . PRO A 1 95 ? 5.014 -13.677 -22.535 1.00 97.38 95 PRO A N 1
ATOM 770 C CA . PRO A 1 95 ? 6.398 -13.225 -22.675 1.00 97.38 95 PRO A CA 1
ATOM 771 C C . PRO A 1 95 ? 6.602 -12.257 -23.852 1.00 97.38 95 PRO A C 1
ATOM 773 O O . PRO A 1 95 ? 7.484 -11.404 -23.806 1.00 97.38 95 PRO A O 1
ATOM 776 N N . GLU A 1 96 ? 5.758 -12.317 -24.883 1.00 97.56 96 GLU A N 1
ATOM 777 C CA . GLU A 1 96 ? 5.769 -11.399 -26.025 1.00 97.56 96 GLU A CA 1
ATOM 778 C C . GLU A 1 96 ? 5.494 -9.930 -25.653 1.00 97.56 96 GLU A C 1
ATOM 780 O O . GLU A 1 96 ? 5.792 -9.026 -26.436 1.00 97.56 96 GLU A O 1
ATOM 785 N N . MET A 1 97 ? 4.946 -9.675 -24.460 1.00 96.88 97 MET A N 1
ATOM 786 C CA . MET A 1 97 ? 4.587 -8.338 -23.980 1.00 96.88 97 MET A CA 1
ATOM 787 C C . MET A 1 97 ? 5.697 -7.649 -23.176 1.00 96.88 97 MET A C 1
ATOM 789 O O . MET A 1 97 ? 5.488 -6.537 -22.680 1.00 96.88 97 MET A O 1
ATOM 793 N N . GLU A 1 98 ? 6.892 -8.247 -23.095 1.00 96.25 98 GLU A N 1
ATOM 794 C CA . GLU A 1 98 ? 8.077 -7.651 -22.462 1.00 96.25 98 GLU A CA 1
ATOM 795 C C . GLU A 1 98 ? 8.297 -6.176 -22.846 1.00 96.25 98 GLU A C 1
ATOM 797 O O . GLU A 1 98 ? 8.522 -5.367 -21.942 1.00 96.25 98 GLU A O 1
ATOM 802 N N . PRO A 1 99 ? 8.161 -5.749 -24.125 1.00 97.25 99 PRO A N 1
ATOM 803 C CA . PRO A 1 99 ? 8.415 -4.357 -24.493 1.00 97.25 99 PRO A CA 1
ATOM 804 C C . PRO A 1 99 ? 7.532 -3.342 -23.754 1.00 97.25 99 PRO A C 1
ATOM 806 O O . PRO A 1 99 ? 7.951 -2.199 -23.575 1.00 97.25 99 PRO A O 1
ATOM 809 N N . ILE A 1 100 ? 6.334 -3.745 -23.315 1.00 97.00 100 ILE A N 1
ATOM 810 C CA . ILE A 1 100 ? 5.398 -2.891 -22.568 1.00 97.00 100 ILE A CA 1
ATOM 811 C C . ILE A 1 100 ? 5.756 -2.850 -21.076 1.00 97.00 100 ILE A C 1
ATOM 813 O O . ILE A 1 100 ? 5.561 -1.824 -20.429 1.00 97.00 100 ILE A O 1
ATOM 817 N N . LEU A 1 101 ? 6.312 -3.937 -20.534 1.00 96.94 101 LEU A N 1
ATOM 818 C CA . LEU A 1 101 ? 6.691 -4.063 -19.120 1.00 96.94 101 LEU A CA 1
ATOM 819 C C . LEU A 1 101 ? 8.192 -3.836 -18.868 1.00 96.94 101 LEU A C 1
ATOM 821 O O . LEU A 1 101 ? 8.676 -4.018 -17.753 1.00 96.94 101 LEU A O 1
ATOM 825 N N . ARG A 1 102 ? 8.945 -3.391 -19.877 1.00 95.75 102 ARG A N 1
ATOM 826 C CA . ARG A 1 102 ? 10.406 -3.219 -19.800 1.00 95.75 102 ARG A CA 1
ATOM 827 C C . ARG A 1 102 ? 10.884 -2.215 -18.743 1.00 95.75 102 ARG A C 1
ATOM 829 O O . ARG A 1 102 ? 12.054 -2.222 -18.383 1.00 95.75 102 ARG A O 1
ATOM 836 N N . PHE A 1 103 ? 10.005 -1.315 -18.298 1.00 96.50 103 PHE A N 1
ATOM 837 C CA . PHE A 1 103 ? 10.320 -0.276 -17.310 1.00 96.50 103 PHE A CA 1
ATOM 838 C C . PHE A 1 103 ? 9.987 -0.683 -15.871 1.00 96.50 103 PHE A C 1
ATOM 840 O O . PHE A 1 103 ? 10.117 0.130 -14.954 1.00 96.50 103 PHE A O 1
ATOM 847 N N . VAL A 1 104 ? 9.558 -1.929 -15.656 1.00 97.19 104 VAL A N 1
ATOM 848 C CA . VAL A 1 104 ? 9.359 -2.456 -14.309 1.00 97.19 104 VAL A CA 1
ATOM 849 C C . VAL A 1 104 ? 10.710 -2.612 -13.621 1.00 97.19 104 VAL A C 1
ATOM 851 O O . VAL A 1 104 ? 11.612 -3.293 -14.101 1.00 97.19 104 VAL A O 1
ATOM 854 N N . ASP A 1 105 ? 10.829 -1.983 -12.461 1.00 95.94 105 ASP A N 1
ATOM 855 C CA . ASP A 1 105 ? 11.998 -2.079 -11.597 1.00 95.94 105 ASP A CA 1
ATOM 856 C C . ASP A 1 105 ? 11.842 -3.271 -10.645 1.00 95.94 105 ASP A C 1
ATOM 858 O O . ASP A 1 105 ? 11.001 -3.257 -9.744 1.00 95.94 105 ASP A O 1
ATOM 862 N N . TYR A 1 106 ? 12.648 -4.313 -10.848 1.00 94.75 106 TYR A N 1
ATOM 863 C CA . TYR A 1 106 ? 12.637 -5.536 -10.039 1.00 94.75 106 TYR A CA 1
ATOM 864 C C . TYR A 1 106 ? 13.652 -5.540 -8.895 1.00 94.75 106 TYR A C 1
ATOM 866 O O . TYR A 1 106 ? 13.748 -6.545 -8.189 1.00 94.75 106 TYR A O 1
ATOM 874 N N . ASN A 1 107 ? 14.408 -4.457 -8.699 1.00 91.69 107 ASN A N 1
ATOM 875 C CA . ASN A 1 107 ? 15.356 -4.385 -7.595 1.00 91.69 107 ASN A CA 1
ATOM 876 C C . ASN A 1 107 ? 14.616 -4.368 -6.258 1.00 91.69 107 ASN A C 1
ATOM 878 O O . ASN A 1 107 ? 13.534 -3.787 -6.139 1.00 91.69 107 ASN A O 1
ATOM 882 N N . ASP A 1 108 ? 15.231 -4.943 -5.232 1.00 82.44 108 ASP A N 1
ATOM 883 C CA . ASP A 1 108 ? 14.837 -4.677 -3.855 1.00 82.44 108 ASP A CA 1
ATOM 884 C C . ASP A 1 108 ? 15.718 -3.552 -3.307 1.00 82.44 108 ASP A C 1
ATOM 886 O O . ASP A 1 108 ? 16.918 -3.501 -3.583 1.00 82.44 108 ASP A O 1
ATOM 890 N N . TYR A 1 109 ? 15.112 -2.615 -2.588 1.00 81.50 109 TYR A N 1
ATOM 891 C CA . TYR A 1 109 ? 15.850 -1.546 -1.917 1.00 81.50 109 TYR A CA 1
ATOM 892 C C . TYR A 1 109 ? 15.560 -1.705 -0.437 1.00 81.50 109 TYR A C 1
ATOM 894 O O . TYR A 1 109 ? 14.401 -1.926 -0.086 1.00 81.50 109 TYR A O 1
ATOM 902 N N . ASP A 1 110 ? 16.591 -1.589 0.399 1.00 65.06 110 ASP A N 1
ATOM 903 C CA . ASP A 1 110 ? 16.421 -1.641 1.850 1.00 65.06 110 ASP A CA 1
ATOM 904 C C . ASP A 1 110 ? 15.262 -0.737 2.288 1.00 65.06 110 ASP A C 1
ATOM 906 O O . ASP A 1 110 ? 15.098 0.367 1.757 1.00 65.06 110 ASP A O 1
ATOM 910 N N . GLN A 1 111 ? 14.466 -1.218 3.251 1.00 58.34 111 GLN A N 1
ATOM 911 C CA . GLN A 1 111 ? 13.200 -0.628 3.730 1.00 58.34 111 GLN A CA 1
ATOM 912 C C . GLN A 1 111 ? 13.346 0.793 4.320 1.00 58.34 111 GLN A C 1
ATOM 914 O O . GLN A 1 111 ? 12.369 1.383 4.779 1.00 58.34 111 GLN A O 1
ATOM 919 N N . GLY A 1 112 ? 14.556 1.359 4.297 1.00 56.97 112 GLY A N 1
ATOM 920 C CA . GLY A 1 112 ? 14.851 2.723 4.701 1.00 56.97 112 GLY A CA 1
ATOM 921 C C . GLY A 1 112 ? 14.081 3.776 3.902 1.00 56.97 112 GLY A C 1
ATOM 922 O O . GLY A 1 112 ? 13.345 3.500 2.956 1.00 56.97 112 GLY A O 1
ATOM 923 N N . ILE A 1 113 ? 14.256 5.031 4.309 1.00 55.34 113 ILE A N 1
ATOM 924 C CA . ILE A 1 113 ? 13.430 6.178 3.918 1.00 55.34 113 ILE A CA 1
ATOM 925 C C . ILE A 1 113 ? 13.694 6.615 2.458 1.00 55.34 113 ILE A C 1
ATOM 927 O O . ILE A 1 113 ? 14.146 7.728 2.190 1.00 55.34 113 ILE A O 1
ATOM 931 N N . THR A 1 114 ? 13.396 5.754 1.479 1.00 60.94 114 THR A N 1
ATOM 932 C CA . THR A 1 114 ? 13.688 5.964 0.049 1.00 60.94 114 THR A CA 1
ATOM 933 C C . THR A 1 114 ? 13.012 7.211 -0.512 1.00 60.94 114 THR A C 1
ATOM 935 O O . THR A 1 114 ? 13.550 7.882 -1.397 1.00 60.94 114 THR A O 1
ATOM 938 N N . ARG A 1 115 ? 11.838 7.552 0.029 1.00 60.91 115 ARG A N 1
ATOM 939 C CA . ARG A 1 115 ? 11.103 8.759 -0.334 1.00 60.91 115 ARG A CA 1
ATOM 940 C C . ARG A 1 115 ? 11.750 10.021 0.232 1.00 60.91 115 ARG A C 1
ATOM 942 O O . ARG A 1 115 ? 11.935 10.961 -0.533 1.00 60.91 115 ARG A O 1
ATOM 949 N N . ALA A 1 116 ? 12.169 10.029 1.499 1.00 61.28 116 ALA A N 1
ATOM 950 C CA . ALA A 1 116 ? 12.862 11.190 2.065 1.00 61.28 116 ALA A CA 1
ATOM 951 C C . ALA A 1 116 ? 14.229 11.405 1.408 1.00 61.28 116 ALA A C 1
ATOM 953 O O . ALA A 1 116 ? 14.615 12.544 1.170 1.00 61.28 116 ALA A O 1
ATOM 954 N N . GLU A 1 117 ? 14.942 10.336 1.035 1.00 65.38 117 GLU A N 1
ATOM 955 C CA . GLU A 1 117 ? 16.166 10.455 0.232 1.00 65.38 117 GLU A CA 1
ATOM 956 C C . GLU A 1 117 ? 15.899 11.116 -1.127 1.00 65.38 117 GLU A C 1
ATOM 958 O O . GLU A 1 117 ? 16.672 11.967 -1.577 1.00 65.38 117 GLU A O 1
ATOM 963 N N . GLN A 1 118 ? 14.807 10.735 -1.798 1.00 67.50 118 GLN A N 1
ATOM 964 C CA . GLN A 1 118 ? 14.425 11.325 -3.078 1.00 67.50 118 GLN A CA 1
ATOM 965 C C . GLN A 1 118 ? 13.975 12.783 -2.926 1.00 67.50 118 GLN A C 1
ATOM 967 O O . GLN A 1 118 ? 14.391 13.619 -3.728 1.00 67.50 118 GLN A O 1
ATOM 972 N N . GLU A 1 119 ? 13.182 13.102 -1.905 1.00 69.38 119 GLU A N 1
ATOM 973 C CA . GLU A 1 119 ? 12.765 14.469 -1.573 1.00 69.38 119 GLU A CA 1
ATOM 974 C C . GLU A 1 119 ? 13.987 15.343 -1.247 1.00 69.38 119 GLU A C 1
ATOM 976 O O . GLU A 1 119 ? 14.156 16.407 -1.841 1.00 69.38 119 GLU A O 1
ATOM 981 N N . ALA A 1 120 ? 14.927 14.844 -0.437 1.00 71.75 120 ALA A N 1
ATOM 982 C CA . ALA A 1 120 ? 16.187 15.522 -0.138 1.00 71.75 120 ALA A CA 1
ATOM 983 C C . ALA A 1 120 ? 17.061 15.726 -1.386 1.00 71.75 120 ALA A C 1
ATOM 985 O O . ALA A 1 120 ? 17.697 16.769 -1.538 1.00 71.75 120 ALA A O 1
ATOM 986 N N . ARG A 1 121 ? 17.101 14.756 -2.311 1.00 73.12 121 ARG A N 1
ATOM 987 C CA . ARG A 1 121 ? 17.831 14.897 -3.582 1.00 73.12 121 ARG A CA 1
ATOM 988 C C . ARG A 1 121 ? 17.201 15.963 -4.476 1.00 73.12 121 ARG A C 1
ATOM 990 O O . ARG A 1 121 ? 17.933 16.755 -5.066 1.00 73.12 121 ARG A O 1
ATOM 997 N N . THR A 1 122 ? 15.875 15.982 -4.584 1.00 72.50 122 THR A N 1
ATOM 998 C CA . THR A 1 122 ? 15.142 16.996 -5.354 1.00 72.50 122 THR A CA 1
ATOM 999 C C . THR A 1 122 ? 15.372 18.384 -4.763 1.00 72.50 122 THR A C 1
ATOM 1001 O O . THR A 1 122 ? 15.760 19.283 -5.505 1.00 72.50 122 THR A O 1
ATOM 1004 N N . ALA A 1 123 ? 15.271 18.526 -3.437 1.00 72.38 123 ALA A N 1
ATOM 1005 C CA . ALA A 1 123 ? 15.562 19.770 -2.726 1.00 72.38 123 ALA A CA 1
ATOM 1006 C C . ALA A 1 123 ? 17.020 20.232 -2.915 1.00 72.38 123 ALA A C 1
ATOM 1008 O O . ALA A 1 123 ? 17.288 21.404 -3.158 1.00 72.38 123 ALA A O 1
ATOM 1009 N N . ARG A 1 124 ? 17.999 19.316 -2.878 1.00 78.12 124 ARG A N 1
ATOM 1010 C CA . ARG A 1 124 ? 19.400 19.659 -3.192 1.00 78.12 124 ARG A CA 1
ATOM 1011 C C . ARG A 1 124 ? 19.572 20.134 -4.630 1.00 78.12 124 ARG A C 1
ATOM 1013 O O . ARG A 1 124 ? 20.372 21.030 -4.879 1.00 78.12 124 ARG A O 1
ATOM 1020 N N . LYS A 1 125 ? 18.852 19.529 -5.577 1.00 74.69 125 LYS A N 1
ATOM 1021 C CA . LYS A 1 125 ? 18.920 19.913 -6.989 1.00 74.69 125 LYS A CA 1
ATOM 1022 C C . LYS A 1 125 ? 18.321 21.302 -7.211 1.00 74.69 125 LYS A C 1
ATOM 1024 O O . LYS A 1 125 ? 18.963 22.092 -7.892 1.00 74.69 125 LYS A O 1
ATOM 1029 N N . SER A 1 126 ? 17.164 21.607 -6.617 1.00 69.19 126 SER A N 1
ATOM 1030 C CA . SER A 1 126 ? 16.533 22.931 -6.717 1.00 69.19 126 SER A CA 1
ATOM 1031 C C . SER A 1 126 ? 17.426 24.028 -6.126 1.00 69.19 126 SER A C 1
ATOM 1033 O O . SER A 1 126 ? 17.710 25.011 -6.816 1.00 69.19 126 SER A O 1
ATOM 1035 N N . LEU A 1 127 ? 17.995 23.782 -4.936 1.00 71.50 127 LEU A N 1
ATOM 1036 C CA . LEU A 1 127 ? 18.982 24.655 -4.285 1.00 71.50 127 LEU A CA 1
ATOM 1037 C C . LEU A 1 127 ? 20.224 24.898 -5.157 1.00 71.50 127 LEU A C 1
ATOM 1039 O O . LEU A 1 127 ? 20.676 26.032 -5.280 1.00 71.50 127 LEU A O 1
ATOM 1043 N N . ALA A 1 128 ? 20.767 23.855 -5.793 1.00 70.50 128 ALA A N 1
ATOM 1044 C CA . ALA A 1 128 ? 21.941 23.973 -6.663 1.00 70.50 128 ALA A CA 1
ATOM 1045 C C . ALA A 1 128 ? 21.659 24.751 -7.960 1.00 70.50 128 ALA A C 1
ATOM 1047 O O . ALA A 1 128 ? 22.567 25.360 -8.521 1.00 70.50 128 ALA A O 1
ATOM 1048 N N . THR A 1 129 ? 20.415 24.736 -8.443 1.00 77.56 129 THR A N 1
ATOM 1049 C CA . THR A 1 129 ? 19.991 25.489 -9.634 1.00 77.56 129 THR A CA 1
ATOM 1050 C C . THR A 1 129 ? 19.490 26.903 -9.331 1.00 77.56 129 THR A C 1
ATOM 1052 O O . THR A 1 129 ? 19.160 27.624 -10.267 1.00 77.56 129 THR A O 1
ATOM 1055 N N . GLY A 1 130 ? 19.424 27.310 -8.056 1.00 58.56 130 GLY A N 1
ATOM 1056 C CA . GLY A 1 130 ? 18.877 28.612 -7.650 1.00 58.56 130 GLY A CA 1
ATOM 1057 C C . GLY A 1 130 ? 17.377 28.771 -7.929 1.00 58.56 130 GLY A C 1
ATOM 1058 O O . GLY A 1 130 ? 16.875 29.890 -7.955 1.00 58.56 130 GLY A O 1
ATOM 1059 N N . VAL A 1 131 ? 16.670 27.661 -8.164 1.00 60.88 131 VAL A N 1
ATOM 1060 C CA . VAL A 1 131 ? 15.218 27.640 -8.359 1.00 60.88 131 VAL A CA 1
ATOM 1061 C C . VAL A 1 131 ? 14.604 27.438 -6.982 1.00 60.88 131 VAL A C 1
ATOM 1063 O O . VAL A 1 131 ? 14.588 26.322 -6.463 1.00 60.88 131 VAL A O 1
ATOM 1066 N N . PHE A 1 132 ? 14.168 28.530 -6.365 1.00 57.03 132 PHE A N 1
ATOM 1067 C CA . PHE A 1 132 ? 13.324 28.483 -5.179 1.00 57.03 132 PHE A CA 1
ATOM 1068 C C . PHE A 1 132 ? 11.898 28.199 -5.656 1.00 57.03 132 PHE A C 1
ATOM 1070 O O . PHE A 1 132 ? 11.373 28.920 -6.502 1.00 57.03 132 PHE A O 1
ATOM 1077 N N . ASP A 1 133 ? 11.326 27.088 -5.199 1.00 55.47 133 ASP A N 1
ATOM 1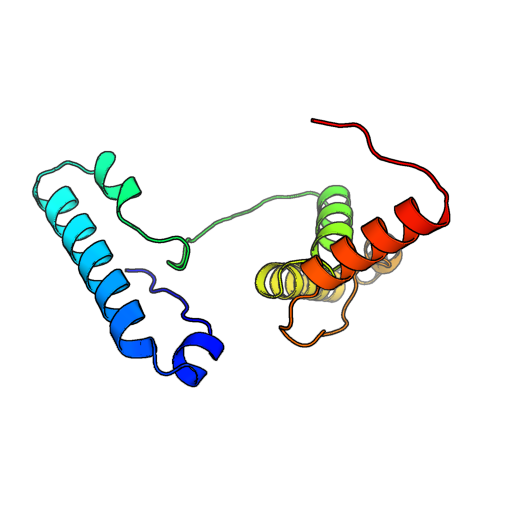078 C CA . ASP A 1 133 ? 9.928 26.756 -5.462 1.00 55.47 133 ASP A CA 1
ATOM 1079 C C . ASP A 1 133 ? 9.087 27.574 -4.473 1.00 55.47 133 ASP A C 1
ATOM 1081 O O . ASP A 1 133 ? 8.840 27.141 -3.349 1.00 55.47 133 ASP A O 1
ATOM 1085 N N . ASP A 1 134 ? 8.762 28.811 -4.856 1.00 51.44 134 ASP A N 1
ATOM 1086 C CA . ASP A 1 134 ? 7.796 29.656 -4.149 1.00 51.44 134 ASP A CA 1
ATOM 1087 C C . ASP A 1 134 ? 6.392 29.088 -4.409 1.00 51.44 134 ASP A C 1
ATOM 1089 O O . ASP A 1 134 ? 5.642 29.573 -5.259 1.00 51.44 134 ASP A O 1
ATOM 1093 N N . MET A 1 135 ? 6.048 28.011 -3.711 1.00 48.12 135 MET A N 1
ATOM 1094 C CA . MET A 1 135 ? 4.681 27.513 -3.627 1.00 48.12 135 MET A CA 1
ATOM 1095 C C . MET A 1 135 ? 4.327 27.251 -2.163 1.00 48.12 135 MET A C 1
ATOM 1097 O O . MET A 1 135 ? 4.582 26.167 -1.634 1.00 48.12 135 MET A O 1
ATOM 1101 N N . ASP A 1 136 ? 3.758 28.289 -1.543 1.00 40.94 136 ASP A N 1
ATOM 1102 C CA . ASP A 1 136 ? 2.878 28.189 -0.370 1.00 40.94 136 ASP A CA 1
ATOM 1103 C C . ASP A 1 136 ? 1.662 27.283 -0.654 1.00 40.94 136 ASP A C 1
ATOM 1105 O O . ASP A 1 136 ? 1.091 27.368 -1.772 1.00 40.94 136 ASP A O 1
#